Protein AF-A0A0Q8E8Q6-F1 (afdb_monomer_lite)

Radius of gyration: 28.01 Å; chains: 1; bounding box: 68×35×78 Å

Structure (mmCIF, N/CA/C/O backbone):
data_AF-A0A0Q8E8Q6-F1
#
_entry.id   AF-A0A0Q8E8Q6-F1
#
loop_
_atom_site.group_PDB
_atom_site.id
_atom_site.type_symbol
_atom_site.label_atom_id
_atom_site.label_alt_id
_atom_site.label_comp_id
_atom_site.label_asym_id
_atom_site.label_entity_id
_atom_site.label_seq_id
_atom_site.pdbx_PDB_ins_code
_atom_site.Cartn_x
_atom_site.Cartn_y
_atom_site.Cartn_z
_atom_site.occupancy
_atom_site.B_iso_or_equiv
_atom_site.auth_seq_id
_atom_site.auth_comp_id
_atom_site.auth_asym_id
_atom_site.auth_atom_id
_atom_site.pdbx_PDB_model_num
ATOM 1 N N . MET A 1 1 ? 35.423 1.594 -47.057 1.00 45.97 1 MET A N 1
ATOM 2 C CA . MET A 1 1 ? 34.045 1.136 -47.335 1.00 45.97 1 MET A CA 1
ATOM 3 C C . MET A 1 1 ? 33.398 0.798 -46.002 1.00 45.97 1 MET A C 1
ATOM 5 O O . MET A 1 1 ? 33.982 0.007 -45.279 1.00 45.97 1 MET A O 1
ATOM 9 N N . LYS A 1 2 ? 32.290 1.451 -45.624 1.00 57.19 2 LYS A N 1
ATOM 10 C CA . LYS A 1 2 ? 31.544 1.096 -44.403 1.00 57.19 2 LYS A CA 1
ATOM 11 C C . LYS A 1 2 ? 30.794 -0.205 -44.671 1.00 57.19 2 LYS A C 1
ATOM 13 O O . LYS A 1 2 ? 30.058 -0.291 -45.651 1.00 57.19 2 LYS A O 1
ATOM 18 N N . THR A 1 3 ? 31.058 -1.216 -43.860 1.00 57.84 3 THR A N 1
ATOM 19 C CA . THR A 1 3 ? 30.527 -2.568 -44.015 1.00 57.84 3 THR A CA 1
ATOM 20 C C . THR A 1 3 ? 29.022 -2.610 -43.719 1.00 57.84 3 THR A C 1
ATOM 22 O O . THR A 1 3 ? 28.545 -1.867 -42.861 1.00 57.84 3 THR A O 1
ATOM 25 N N . PRO A 1 4 ? 28.244 -3.484 -44.384 1.00 66.00 4 PRO A N 1
ATOM 26 C CA . PRO A 1 4 ? 26.802 -3.620 -44.139 1.00 66.00 4 PRO A CA 1
ATOM 27 C C . PRO A 1 4 ? 26.463 -3.998 -42.684 1.00 66.00 4 PRO A C 1
ATOM 29 O O . PRO A 1 4 ? 25.394 -3.636 -42.193 1.00 66.00 4 PRO A O 1
ATOM 32 N N . ALA A 1 5 ? 27.393 -4.641 -41.969 1.00 66.75 5 ALA A N 1
ATOM 33 C CA . ALA A 1 5 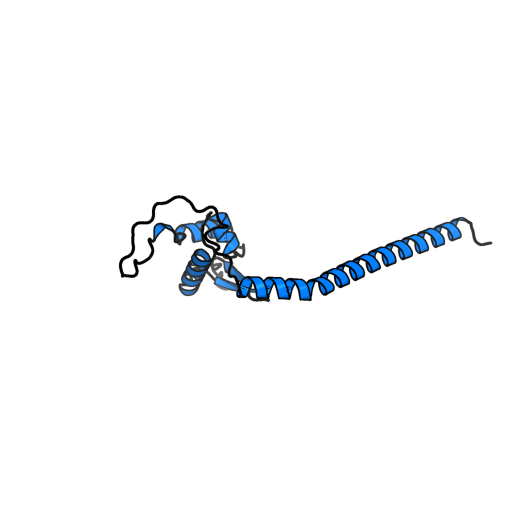? 27.279 -4.931 -40.540 1.00 66.75 5 ALA A CA 1
ATOM 34 C C . ALA A 1 5 ? 27.198 -3.659 -39.666 1.00 66.75 5 ALA A C 1
ATOM 36 O O . ALA A 1 5 ? 26.431 -3.619 -38.705 1.00 66.75 5 ALA A O 1
ATOM 37 N N . ASP A 1 6 ? 27.904 -2.585 -40.036 1.00 75.19 6 ASP A N 1
ATOM 38 C CA . ASP A 1 6 ? 27.894 -1.323 -39.281 1.00 75.19 6 ASP A CA 1
ATOM 39 C C . ASP A 1 6 ? 26.571 -0.569 -39.456 1.00 75.19 6 ASP A C 1
ATOM 41 O O . ASP A 1 6 ? 26.072 0.069 -38.529 1.00 75.19 6 ASP A O 1
ATOM 45 N N . ALA A 1 7 ? 25.962 -0.671 -40.641 1.00 78.75 7 ALA A N 1
ATOM 46 C CA . ALA A 1 7 ? 24.659 -0.074 -40.915 1.00 78.75 7 ALA A CA 1
ATOM 47 C C . ALA A 1 7 ? 23.535 -0.771 -40.129 1.00 78.75 7 ALA A C 1
ATOM 49 O O . ALA A 1 7 ? 22.639 -0.103 -39.611 1.00 78.75 7 ALA A O 1
ATOM 50 N N . GLN A 1 8 ? 23.601 -2.099 -39.989 1.00 81.38 8 GLN A N 1
ATOM 51 C CA . GLN A 1 8 ? 22.655 -2.862 -39.169 1.00 81.38 8 GLN A CA 1
ATOM 52 C C . GLN A 1 8 ? 22.814 -2.560 -37.675 1.00 81.38 8 GLN A C 1
ATOM 54 O O . GLN A 1 8 ? 21.812 -2.383 -36.984 1.00 81.38 8 GLN A O 1
ATOM 59 N N . ALA A 1 9 ? 24.049 -2.420 -37.184 1.00 82.81 9 ALA A N 1
ATOM 60 C CA . ALA A 1 9 ? 24.309 -2.038 -35.797 1.00 82.81 9 ALA A CA 1
ATOM 61 C C . ALA A 1 9 ? 23.762 -0.636 -35.469 1.00 82.81 9 ALA A C 1
ATOM 63 O O . ALA A 1 9 ? 23.110 -0.447 -34.443 1.00 82.81 9 ALA A O 1
ATOM 64 N N . LEU A 1 10 ? 23.953 0.334 -36.370 1.00 81.75 10 LEU A N 1
ATOM 65 C CA . LEU A 1 10 ? 23.392 1.682 -36.224 1.00 81.75 10 LEU A CA 1
ATOM 66 C C . LEU A 1 10 ? 21.860 1.683 -36.264 1.00 81.75 10 LEU A C 1
ATOM 68 O O . LEU A 1 10 ? 21.232 2.425 -35.510 1.00 81.75 10 LEU A O 1
ATOM 72 N N . ARG A 1 11 ? 21.251 0.839 -37.107 1.00 86.69 11 ARG A N 1
ATOM 73 C CA . ARG A 1 11 ? 19.793 0.683 -37.164 1.00 86.69 11 ARG A CA 1
ATOM 74 C C . ARG A 1 11 ? 19.241 0.119 -35.855 1.00 86.69 11 ARG A C 1
ATOM 76 O O . ARG A 1 11 ? 18.317 0.699 -35.300 1.00 86.69 11 ARG A O 1
ATOM 83 N N . ALA A 1 12 ? 19.852 -0.941 -35.331 1.00 89.00 12 ALA A N 1
ATOM 84 C CA . ALA A 1 12 ? 19.444 -1.552 -34.069 1.00 89.00 12 ALA A CA 1
ATOM 85 C C . ALA A 1 12 ? 19.574 -0.584 -32.879 1.00 89.00 12 ALA A C 1
ATOM 87 O O . ALA A 1 12 ? 18.707 -0.549 -32.007 1.00 89.00 12 ALA A O 1
ATOM 88 N N . GLU A 1 13 ? 20.632 0.229 -32.847 1.00 86.81 13 GLU A N 1
ATOM 89 C CA . GLU A 1 13 ? 20.818 1.254 -31.816 1.00 86.81 13 GLU A CA 1
ATOM 90 C C . GLU A 1 13 ? 19.781 2.383 -31.934 1.00 86.81 13 GLU A C 1
ATOM 92 O O . GLU A 1 13 ? 19.249 2.842 -30.922 1.00 86.81 13 GLU A O 1
ATOM 97 N N . PHE A 1 14 ? 19.439 2.802 -33.156 1.00 91.12 14 PHE A N 1
ATOM 98 C CA . PHE A 1 14 ? 18.369 3.773 -33.382 1.00 91.12 14 PHE A CA 1
ATOM 99 C C . PHE A 1 14 ? 17.008 3.228 -32.937 1.00 91.12 14 PHE A C 1
ATOM 101 O O . PHE A 1 14 ? 16.296 3.903 -32.197 1.00 91.12 14 PHE A O 1
ATOM 108 N N . ASP A 1 15 ? 16.675 1.993 -33.315 1.00 92.12 15 ASP A N 1
ATOM 109 C CA . ASP A 1 15 ? 15.408 1.352 -32.952 1.00 92.12 15 ASP A CA 1
ATOM 110 C C . ASP A 1 15 ? 15.292 1.175 -31.429 1.00 92.12 15 ASP A C 1
ATOM 112 O O . ASP A 1 15 ? 14.242 1.453 -30.847 1.00 92.12 15 ASP A O 1
ATOM 116 N N . ARG A 1 16 ? 16.389 0.815 -30.749 1.00 88.38 16 ARG A N 1
ATOM 117 C CA . ARG A 1 16 ? 16.451 0.748 -29.281 1.00 88.38 16 ARG A CA 1
ATOM 118 C C . ARG A 1 16 ? 16.164 2.105 -28.639 1.00 88.38 16 ARG A C 1
ATOM 120 O O . ARG A 1 16 ? 15.381 2.183 -27.694 1.00 88.38 16 ARG A O 1
ATOM 127 N N . ARG A 1 17 ? 16.777 3.178 -29.144 1.00 85.25 17 ARG A N 1
ATOM 128 C CA . ARG A 1 17 ? 16.554 4.539 -28.628 1.00 85.25 17 ARG A CA 1
ATOM 129 C C . ARG A 1 17 ? 15.142 5.035 -28.913 1.00 85.25 17 ARG A C 1
ATOM 131 O O . ARG A 1 17 ? 14.541 5.655 -28.043 1.00 85.25 17 ARG A O 1
ATOM 138 N N . ALA A 1 18 ? 14.592 4.719 -30.082 1.00 88.44 18 ALA A N 1
ATOM 139 C CA . ALA A 1 18 ? 13.214 5.045 -30.428 1.00 88.44 18 ALA A CA 1
ATOM 140 C C . ALA A 1 18 ? 12.218 4.341 -29.492 1.00 88.44 18 ALA A C 1
ATOM 142 O O . ALA A 1 18 ? 11.278 4.966 -29.006 1.00 88.44 18 ALA A O 1
ATOM 143 N N . GLN A 1 19 ? 12.453 3.065 -29.172 1.00 88.75 19 GLN A N 1
ATOM 144 C CA . GLN A 1 19 ? 11.635 2.322 -28.211 1.00 88.75 19 GLN A CA 1
ATOM 145 C C . GLN A 1 19 ? 11.757 2.877 -26.787 1.00 88.75 19 GLN A C 1
ATOM 147 O O . GLN A 1 19 ? 10.744 3.002 -26.101 1.00 88.75 19 GLN A O 1
ATOM 152 N N . ALA A 1 20 ? 12.965 3.248 -26.354 1.00 87.44 20 ALA A N 1
ATOM 153 C CA . ALA A 1 20 ? 13.182 3.870 -25.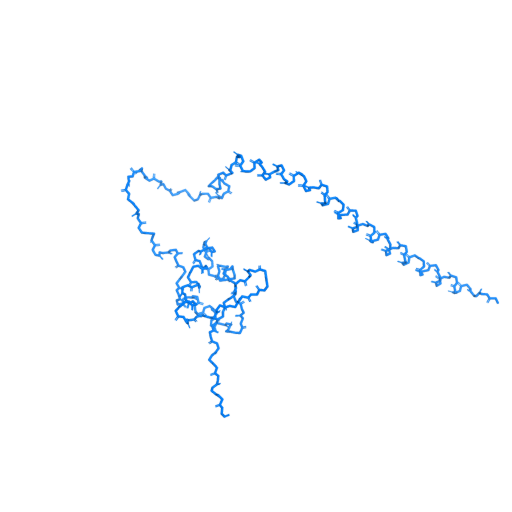049 1.00 87.44 20 ALA A CA 1
ATOM 154 C C . ALA A 1 20 ? 12.443 5.215 -24.930 1.00 87.44 20 ALA A C 1
ATOM 156 O O . ALA A 1 20 ? 11.711 5.423 -23.966 1.00 87.44 20 ALA A O 1
ATOM 157 N N . ALA A 1 21 ? 12.540 6.075 -25.949 1.00 84.06 21 ALA A N 1
ATOM 158 C CA . ALA A 1 21 ? 11.826 7.350 -25.992 1.00 84.06 21 ALA A CA 1
ATOM 159 C C . ALA A 1 21 ? 10.297 7.166 -26.023 1.00 84.06 21 ALA A C 1
ATOM 161 O O . ALA A 1 21 ? 9.565 7.890 -25.351 1.00 84.06 21 ALA A O 1
ATOM 162 N N . ALA A 1 22 ? 9.794 6.162 -26.750 1.00 87.19 22 ALA A N 1
ATOM 163 C CA . ALA A 1 22 ? 8.368 5.839 -26.765 1.00 87.19 22 ALA A CA 1
ATOM 164 C C . ALA A 1 22 ? 7.867 5.312 -25.407 1.00 87.19 22 ALA A C 1
ATOM 166 O O . ALA A 1 22 ? 6.735 5.589 -25.012 1.00 87.19 22 ALA A O 1
ATOM 167 N N . ALA A 1 23 ? 8.692 4.553 -24.682 1.00 86.44 23 ALA A N 1
ATOM 168 C CA . ALA A 1 23 ? 8.369 4.106 -23.330 1.00 86.44 23 ALA A CA 1
ATOM 169 C C . ALA A 1 23 ? 8.336 5.281 -22.343 1.00 86.44 23 ALA A C 1
ATOM 171 O O . ALA A 1 23 ? 7.424 5.364 -21.522 1.00 86.44 23 ALA A O 1
ATOM 172 N N . GLU A 1 24 ? 9.281 6.211 -22.460 1.00 85.12 24 GLU A N 1
ATOM 173 C CA . GLU A 1 24 ? 9.335 7.425 -21.648 1.00 85.12 24 GLU A CA 1
ATOM 174 C C . GLU A 1 24 ? 8.121 8.337 -21.901 1.00 85.12 24 GLU A C 1
ATOM 176 O O . GLU A 1 24 ? 7.468 8.777 -20.956 1.00 85.12 24 GLU A O 1
ATOM 181 N N . ALA A 1 25 ? 7.724 8.520 -23.165 1.00 88.56 25 ALA A N 1
ATOM 182 C CA . ALA A 1 25 ? 6.520 9.269 -23.528 1.00 88.56 25 ALA A CA 1
ATOM 183 C C . ALA A 1 25 ? 5.251 8.698 -22.867 1.00 88.56 25 ALA A C 1
ATOM 185 O O . ALA A 1 25 ? 4.461 9.452 -22.303 1.00 88.56 25 ALA A O 1
ATOM 186 N N . LYS A 1 26 ? 5.096 7.366 -22.834 1.00 88.62 26 LYS A N 1
ATOM 187 C CA . LYS A 1 26 ? 3.965 6.703 -22.156 1.00 88.62 26 LYS A CA 1
ATOM 188 C C . LYS A 1 26 ? 3.931 6.962 -20.649 1.00 88.62 26 LYS A C 1
ATOM 190 O O . LYS A 1 26 ? 2.853 7.026 -20.059 1.00 88.62 26 LYS A O 1
ATOM 195 N N . VAL A 1 27 ? 5.093 7.089 -20.007 1.00 88.12 27 VAL A N 1
ATOM 196 C CA . VAL A 1 27 ? 5.168 7.438 -18.580 1.00 88.12 27 VAL A CA 1
ATOM 197 C C . VAL A 1 27 ? 4.661 8.862 -18.362 1.00 88.12 27 VAL A C 1
ATOM 199 O O . VAL A 1 27 ? 3.869 9.088 -17.447 1.00 88.12 27 VAL A O 1
ATOM 202 N N . TYR A 1 28 ? 5.053 9.804 -19.222 1.00 84.00 28 TYR A N 1
ATOM 203 C CA . TYR A 1 28 ? 4.580 11.186 -19.145 1.00 84.00 28 TYR A CA 1
ATOM 204 C C . TYR A 1 28 ? 3.091 11.336 -19.462 1.00 84.00 28 TYR A C 1
ATOM 206 O O . TYR A 1 28 ? 2.416 12.118 -18.796 1.00 84.00 28 TYR A O 1
ATOM 214 N N . GLU A 1 29 ? 2.554 10.563 -20.407 1.00 87.00 29 GLU A N 1
ATOM 215 C CA . GLU A 1 29 ? 1.109 10.505 -20.664 1.00 87.00 29 GLU A CA 1
ATOM 216 C C . GLU A 1 29 ? 0.348 10.015 -19.431 1.00 87.00 29 GLU A C 1
ATOM 218 O O . GLU A 1 29 ? -0.565 10.691 -18.967 1.00 87.00 29 GLU A O 1
ATOM 223 N N . ARG A 1 30 ? 0.792 8.916 -18.809 1.00 86.31 30 ARG A N 1
ATOM 224 C CA . ARG A 1 30 ? 0.170 8.418 -17.575 1.00 86.31 30 ARG A CA 1
ATOM 225 C C . ARG A 1 30 ? 0.240 9.441 -16.443 1.00 86.31 30 ARG A C 1
ATOM 227 O O . ARG A 1 30 ? -0.736 9.615 -15.723 1.00 86.31 30 ARG A O 1
ATOM 234 N N . LEU A 1 31 ? 1.376 10.119 -16.274 1.00 84.00 31 LEU A N 1
ATOM 235 C CA . LEU A 1 31 ? 1.509 11.185 -15.277 1.00 84.00 31 LEU A CA 1
ATOM 236 C C . LEU A 1 31 ? 0.528 12.326 -15.560 1.00 84.00 31 LEU A C 1
ATOM 238 O O . LEU A 1 31 ? -0.157 12.785 -14.648 1.00 84.00 31 LEU A O 1
ATOM 242 N N . ARG A 1 32 ? 0.406 12.747 -16.820 1.00 85.81 32 ARG A N 1
ATOM 243 C CA . ARG A 1 32 ? -0.552 13.773 -17.233 1.00 85.81 32 ARG A CA 1
ATOM 244 C C . ARG A 1 32 ? -1.992 13.362 -16.929 1.00 85.81 32 ARG A C 1
ATOM 246 O O . ARG A 1 32 ? -2.725 14.181 -16.382 1.00 85.81 32 ARG A O 1
ATOM 253 N N . ASP A 1 33 ? -2.371 12.124 -17.223 1.00 82.19 33 ASP A N 1
ATOM 254 C CA . ASP A 1 33 ? -3.719 11.616 -16.951 1.00 82.19 33 ASP A CA 1
ATOM 255 C C . ASP A 1 33 ? -4.004 11.593 -15.444 1.00 82.19 33 ASP A C 1
ATOM 257 O O . ASP A 1 33 ? -5.027 12.106 -14.999 1.00 82.19 33 ASP A O 1
ATOM 261 N N . THR A 1 34 ? -3.047 11.135 -14.629 1.00 79.31 34 THR A N 1
ATOM 262 C CA . THR A 1 34 ? -3.206 11.163 -13.163 1.00 79.31 34 THR A CA 1
ATOM 263 C C . THR A 1 34 ? -3.334 12.579 -12.603 1.00 79.31 34 THR A C 1
ATOM 265 O O . THR A 1 34 ? -4.050 12.791 -11.629 1.00 79.31 34 THR A O 1
ATOM 268 N N . VAL A 1 35 ? -2.668 13.563 -13.216 1.00 78.44 35 VAL A N 1
ATOM 269 C CA . VAL A 1 35 ? -2.807 14.977 -12.841 1.00 78.44 35 VAL A CA 1
ATOM 270 C C . VAL A 1 35 ? -4.167 15.527 -13.277 1.00 78.44 35 VAL A C 1
ATOM 272 O O . VAL A 1 35 ? -4.771 16.303 -12.539 1.00 78.44 35 VAL A O 1
ATOM 275 N N . ALA A 1 36 ? -4.678 15.105 -14.435 1.00 81.75 36 ALA A N 1
ATOM 276 C CA . ALA A 1 36 ? -6.006 15.482 -14.916 1.00 81.75 36 ALA A CA 1
ATOM 277 C C . ALA A 1 36 ? -7.142 14.918 -14.041 1.00 81.75 36 ALA A C 1
ATOM 279 O O . ALA A 1 36 ? -8.211 15.523 -13.980 1.00 81.75 36 ALA A O 1
ATOM 280 N N . ASP A 1 37 ? -6.902 13.821 -13.318 1.00 84.00 37 ASP A N 1
ATOM 281 C CA . ASP A 1 37 ? -7.861 13.231 -12.378 1.00 84.00 37 ASP A CA 1
ATOM 282 C C . ASP A 1 37 ? -7.939 13.965 -11.025 1.00 84.00 37 ASP A C 1
ATOM 284 O O . ASP A 1 37 ? -8.919 13.802 -10.295 1.00 84.00 37 ASP A O 1
ATOM 288 N N . ILE A 1 38 ? -6.957 14.806 -10.673 1.00 81.44 38 ILE A N 1
ATOM 289 C CA . ILE A 1 38 ? -6.905 15.503 -9.371 1.00 81.44 38 ILE A CA 1
ATOM 290 C C . ILE A 1 38 ? -8.170 16.342 -9.092 1.00 81.44 38 ILE A C 1
ATOM 292 O O . ILE A 1 38 ? -8.728 16.206 -8.000 1.00 81.44 38 ILE A O 1
ATOM 296 N N . PRO A 1 39 ? -8.684 17.166 -10.029 1.00 87.44 39 PRO A N 1
ATOM 297 C CA . PRO A 1 39 ? -9.925 17.909 -9.812 1.00 87.44 39 PRO A CA 1
ATOM 298 C C . PRO A 1 39 ? -11.134 16.998 -9.573 1.00 87.44 39 PRO A C 1
ATOM 300 O O . PRO A 1 39 ? -11.961 17.285 -8.710 1.00 87.44 39 PRO A O 1
ATOM 303 N N . ARG A 1 40 ? -11.216 15.873 -10.295 1.00 85.56 40 ARG A N 1
ATOM 304 C CA . ARG A 1 40 ? -12.291 14.885 -10.136 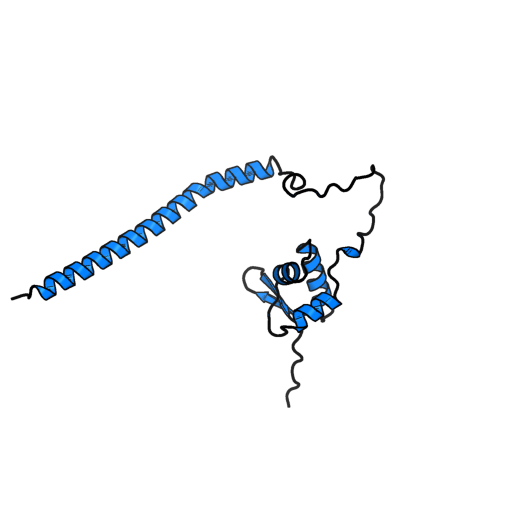1.00 85.56 40 ARG A CA 1
ATOM 305 C C . ARG A 1 40 ? -12.228 14.203 -8.769 1.00 85.56 40 ARG A C 1
ATOM 307 O O . ARG A 1 40 ? -13.260 14.009 -8.140 1.00 85.56 40 ARG A O 1
ATOM 314 N N . LEU A 1 41 ? -11.032 13.864 -8.287 1.00 82.19 41 LEU A N 1
ATOM 315 C CA . LEU A 1 41 ? -10.841 13.319 -6.939 1.00 82.19 41 LEU A CA 1
ATOM 316 C C . LEU A 1 41 ? -11.231 14.327 -5.852 1.00 82.19 41 LEU A C 1
ATOM 318 O O . LEU A 1 41 ? -11.805 13.929 -4.844 1.00 82.19 41 LEU A O 1
ATOM 322 N N . GLY A 1 42 ? -10.967 15.618 -6.074 1.00 84.94 42 GLY A N 1
ATOM 323 C CA . GLY A 1 42 ? -11.438 16.693 -5.200 1.00 84.94 42 GLY A CA 1
ATOM 324 C C . GLY A 1 42 ? -12.963 16.741 -5.118 1.00 84.94 42 GLY A C 1
ATOM 325 O O . GLY A 1 42 ? -13.511 16.726 -4.025 1.00 84.94 42 GLY A O 1
ATOM 326 N N . GLN A 1 43 ? -13.647 16.677 -6.263 1.00 86.38 43 GLN A N 1
ATOM 327 C CA . GLN A 1 43 ? -15.113 16.635 -6.309 1.00 86.38 43 GLN A CA 1
ATOM 328 C C . GLN A 1 43 ? -15.686 15.417 -5.581 1.00 86.38 43 GLN A C 1
ATOM 330 O O . GLN A 1 43 ? -16.595 15.563 -4.774 1.00 86.38 43 GLN A O 1
ATOM 335 N N . LEU A 1 44 ? -15.118 14.228 -5.806 1.00 86.06 44 LEU A N 1
ATOM 336 C CA . LEU A 1 44 ? -15.538 13.010 -5.104 1.00 86.06 44 LEU A CA 1
ATOM 337 C C . LEU A 1 44 ? -15.303 13.102 -3.590 1.00 86.06 44 LEU A C 1
ATOM 339 O O . LEU A 1 44 ? -16.073 12.549 -2.807 1.00 86.06 44 LEU A O 1
ATOM 343 N N . TRP A 1 45 ? -14.242 13.791 -3.166 1.00 82.94 45 TRP A N 1
ATOM 344 C CA . TRP A 1 45 ? -13.984 14.046 -1.755 1.00 82.94 45 TRP A CA 1
ATOM 345 C C . TRP A 1 45 ? -15.007 15.015 -1.158 1.00 82.94 45 TRP A C 1
ATOM 347 O O . TRP A 1 45 ? -15.554 14.735 -0.094 1.00 82.94 45 TRP A O 1
ATOM 357 N N . ASP A 1 46 ? -15.315 16.110 -1.850 1.00 89.94 46 ASP A N 1
ATOM 358 C CA . ASP A 1 46 ? -16.323 17.078 -1.414 1.00 89.94 46 ASP A CA 1
ATOM 359 C C . ASP A 1 46 ? -17.721 16.441 -1.350 1.00 89.94 46 ASP A C 1
ATOM 361 O O . ASP A 1 46 ? -18.455 16.648 -0.382 1.00 89.94 46 ASP A O 1
ATOM 365 N N . GLU A 1 47 ? -18.068 15.593 -2.322 1.00 85.44 47 GLU A N 1
ATOM 366 C CA . GLU A 1 47 ? -19.298 14.793 -2.323 1.00 85.44 47 GLU A CA 1
ATOM 367 C C . GLU A 1 47 ? -19.358 13.829 -1.135 1.00 85.44 47 GLU A C 1
ATOM 369 O O . GLU A 1 47 ? -20.402 13.718 -0.493 1.00 85.44 47 GLU A O 1
ATOM 374 N N . LEU A 1 48 ? -18.243 13.169 -0.804 1.00 83.31 48 LEU A N 1
ATOM 375 C CA . LEU A 1 48 ? -18.147 12.278 0.352 1.00 83.31 48 LEU A CA 1
ATOM 376 C C . LEU A 1 48 ? -18.274 13.037 1.680 1.00 83.31 48 LEU A C 1
ATOM 378 O O . LEU A 1 48 ? -18.858 12.524 2.630 1.00 83.31 48 LEU A O 1
ATOM 382 N N . VAL A 1 49 ? -17.726 14.250 1.768 1.00 82.56 49 VAL A N 1
ATOM 383 C CA . VAL A 1 49 ? -17.856 15.108 2.955 1.00 82.56 49 VAL A CA 1
ATOM 384 C C . VAL A 1 49 ? -19.292 15.613 3.105 1.00 82.56 49 VAL A C 1
ATOM 386 O O . VAL A 1 49 ? -19.808 15.646 4.222 1.00 82.56 49 VAL A O 1
ATOM 389 N N . ALA A 1 50 ? -19.944 15.984 2.001 1.00 85.38 50 ALA A N 1
ATOM 390 C CA . ALA A 1 50 ? -21.330 16.444 1.995 1.00 85.38 50 ALA A CA 1
ATOM 391 C C . ALA A 1 50 ? -22.329 15.309 2.275 1.00 85.38 50 ALA A C 1
ATOM 393 O O . ALA A 1 50 ? -23.326 15.524 2.961 1.00 85.38 50 ALA A O 1
ATOM 394 N N . ASN A 1 51 ? -22.047 14.106 1.773 1.00 83.38 51 ASN A N 1
ATOM 395 C CA . ASN A 1 51 ? -22.851 12.902 1.956 1.00 83.38 51 ASN A CA 1
ATOM 396 C C . ASN A 1 51 ? -21.969 11.779 2.515 1.00 83.38 51 ASN A C 1
ATOM 398 O O . ASN A 1 51 ? -21.519 10.910 1.758 1.00 83.38 51 ASN A O 1
ATOM 402 N N . PRO A 1 52 ? -21.702 11.777 3.833 1.00 76.88 52 PRO A N 1
ATOM 403 C CA . PRO A 1 52 ? -20.889 10.738 4.439 1.00 76.88 52 PRO A CA 1
ATOM 404 C C . PRO A 1 52 ? -21.560 9.384 4.220 1.00 76.88 52 PRO A C 1
ATOM 406 O O . PRO A 1 52 ? -22.699 9.163 4.632 1.00 76.88 52 PRO A O 1
ATOM 409 N N . VAL A 1 53 ? -20.848 8.477 3.551 1.00 72.12 53 VAL A N 1
ATOM 410 C CA . VAL A 1 53 ? -21.310 7.101 3.359 1.00 72.12 53 VAL A CA 1
ATOM 411 C C . VAL A 1 53 ? -21.521 6.475 4.731 1.00 72.12 53 VAL A C 1
ATOM 413 O O . VAL A 1 53 ? -20.613 6.464 5.566 1.00 72.12 53 VAL A O 1
ATOM 416 N N . ASP A 1 54 ? -22.712 5.926 4.956 1.00 68.69 54 ASP A N 1
ATOM 417 C CA . ASP A 1 54 ? -22.958 5.107 6.131 1.00 68.69 54 ASP A CA 1
ATOM 418 C C . ASP A 1 54 ? -22.223 3.772 5.957 1.00 68.69 54 ASP A C 1
ATOM 420 O O . ASP A 1 54 ? -22.689 2.833 5.304 1.00 68.69 54 ASP A O 1
ATOM 424 N N . PHE A 1 55 ? -21.017 3.702 6.519 1.00 59.28 55 PHE A N 1
ATOM 425 C CA . PHE A 1 55 ? -20.173 2.512 6.466 1.00 59.28 55 PHE A CA 1
ATOM 426 C C . PHE A 1 55 ? -20.810 1.289 7.150 1.00 59.28 55 PHE A C 1
ATOM 428 O O . PHE A 1 55 ? -20.301 0.183 6.971 1.00 59.28 55 PHE A O 1
ATOM 435 N N . ALA A 1 56 ? -21.928 1.443 7.873 1.00 57.59 56 ALA A N 1
ATOM 436 C CA . ALA A 1 56 ? -22.713 0.321 8.384 1.00 57.59 56 ALA A CA 1
ATOM 437 C C . ALA A 1 56 ? -23.440 -0.471 7.277 1.00 57.59 56 ALA A C 1
ATOM 439 O O . ALA A 1 56 ? -23.743 -1.646 7.471 1.00 57.59 56 ALA A O 1
ATOM 440 N N . ILE A 1 57 ? -23.699 0.141 6.114 1.00 58.28 57 ILE A N 1
ATOM 441 C CA . ILE A 1 57 ? -24.439 -0.477 4.997 1.00 58.28 57 ILE A CA 1
ATOM 442 C C . ILE A 1 57 ? -23.499 -1.211 4.022 1.00 58.28 57 ILE A C 1
ATOM 444 O O . ILE A 1 57 ? -23.896 -2.182 3.384 1.00 58.28 57 ILE A O 1
ATOM 448 N N . VAL A 1 58 ? -22.245 -0.763 3.900 1.00 55.12 58 VAL A N 1
ATOM 449 C CA . VAL A 1 58 ? -21.278 -1.284 2.908 1.00 55.12 58 VAL A CA 1
ATOM 450 C C . VAL A 1 58 ? -20.473 -2.477 3.437 1.00 55.12 58 VAL A C 1
ATOM 452 O O . VAL A 1 58 ? -19.983 -3.297 2.661 1.00 55.12 58 VAL A O 1
ATOM 455 N N . LEU A 1 59 ? -20.350 -2.609 4.756 1.00 51.09 59 LEU A N 1
ATOM 456 C CA . LEU A 1 59 ? -19.813 -3.810 5.390 1.00 51.09 59 LEU A CA 1
ATOM 457 C C . LEU A 1 59 ? -20.971 -4.791 5.625 1.00 51.09 59 LEU A C 1
ATOM 459 O O . LEU A 1 59 ? -22.028 -4.338 6.067 1.00 51.09 59 LEU A O 1
ATOM 463 N N . PRO A 1 60 ? -20.819 -6.104 5.353 1.00 41.53 60 PRO A N 1
ATOM 464 C CA . PRO A 1 60 ? -21.856 -7.077 5.670 1.00 41.53 60 PRO A CA 1
ATOM 465 C C . PRO A 1 60 ? -22.129 -7.009 7.174 1.00 41.53 60 PRO A C 1
ATOM 467 O O . PRO A 1 60 ? -21.322 -7.450 7.991 1.00 41.53 60 PRO A O 1
ATOM 470 N N . SER A 1 61 ? -23.244 -6.375 7.526 1.00 43.47 61 SER A N 1
ATOM 471 C CA . SER A 1 61 ? -23.743 -6.339 8.888 1.00 43.47 61 SER A CA 1
ATOM 472 C C . SER A 1 61 ? -24.217 -7.744 9.231 1.00 43.47 61 SER A C 1
ATOM 474 O O . SER A 1 61 ? -25.196 -8.235 8.669 1.00 43.47 61 SER A O 1
ATOM 476 N N . ASP A 1 62 ? -23.490 -8.391 10.135 1.00 41.34 62 ASP A N 1
ATOM 477 C CA . ASP A 1 62 ? -23.949 -9.583 10.837 1.00 41.34 62 ASP A CA 1
ATOM 478 C C . ASP A 1 62 ? -25.327 -9.275 11.466 1.00 41.34 62 ASP A C 1
ATOM 480 O O . ASP A 1 62 ? -25.474 -8.236 12.128 1.00 41.34 62 ASP A O 1
ATOM 484 N N . PRO A 1 63 ? -26.368 -10.098 11.245 1.00 44.72 63 PRO A N 1
ATOM 485 C CA . PRO A 1 63 ? -27.716 -9.818 11.713 1.00 44.72 63 PRO A CA 1
ATOM 486 C C . PRO A 1 63 ? -27.843 -10.186 13.194 1.00 44.72 63 PRO A C 1
ATOM 488 O O . PRO A 1 63 ? -28.467 -11.185 13.548 1.00 44.72 63 PRO A O 1
ATOM 491 N N . THR A 1 64 ? -27.276 -9.373 14.081 1.00 43.78 64 THR A N 1
ATOM 492 C CA . THR A 1 64 ? -27.498 -9.523 15.525 1.00 43.78 64 THR A CA 1
ATOM 493 C C . THR A 1 64 ? -28.564 -8.514 15.977 1.00 43.78 64 THR A C 1
ATOM 495 O O . THR A 1 64 ? -28.405 -7.312 15.735 1.00 43.78 64 THR A O 1
ATOM 498 N N . PRO A 1 65 ? -29.677 -8.952 16.599 1.00 43.50 65 PRO A N 1
ATOM 499 C CA . PRO A 1 65 ? -30.811 -8.082 16.889 1.00 43.50 65 PRO A CA 1
ATOM 500 C C . PRO A 1 65 ? -30.452 -7.038 17.950 1.00 43.50 65 PRO A C 1
ATOM 502 O O . PRO A 1 65 ? -29.911 -7.358 19.007 1.00 43.50 65 PRO A O 1
ATOM 505 N N . ARG A 1 66 ? -30.783 -5.775 17.670 1.00 45.88 66 ARG A N 1
ATOM 506 C CA . ARG A 1 66 ? -30.568 -4.626 18.559 1.00 45.88 66 ARG A CA 1
ATOM 507 C C . ARG A 1 66 ? -31.793 -4.443 19.478 1.00 45.88 66 ARG A C 1
ATOM 509 O O . ARG A 1 66 ? -32.889 -4.282 18.939 1.00 45.88 66 ARG A O 1
ATOM 516 N N . PRO A 1 67 ? -31.664 -4.423 20.821 1.00 41.66 67 PRO A N 1
ATOM 517 C CA . PRO A 1 67 ? -32.738 -3.969 21.702 1.00 41.66 67 PRO A CA 1
ATOM 518 C C . PRO A 1 67 ? -32.710 -2.431 21.865 1.00 41.66 67 PRO A C 1
ATOM 520 O O . PRO A 1 67 ? -31.695 -1.797 21.555 1.00 41.66 67 PRO A O 1
ATOM 523 N N . PRO A 1 68 ? -33.829 -1.808 22.287 1.00 47.31 68 PRO A N 1
ATOM 524 C CA . PRO A 1 68 ? -34.028 -0.362 22.216 1.00 47.31 68 PRO A CA 1
ATOM 525 C C . PRO A 1 68 ? -33.320 0.411 23.340 1.00 47.31 68 PRO A C 1
ATOM 527 O O . PRO A 1 68 ? -33.103 -0.090 24.439 1.00 47.31 68 PRO A O 1
ATOM 530 N N . SER A 1 69 ? -32.985 1.658 23.012 1.00 51.75 69 SER A N 1
ATOM 531 C CA . SER A 1 69 ? -32.284 2.686 23.786 1.00 51.75 69 SER A CA 1
ATOM 532 C C . SER A 1 69 ? -32.597 2.764 25.287 1.00 51.75 69 SER A C 1
ATOM 534 O O . SER A 1 69 ? -33.752 2.949 25.661 1.00 51.75 69 SER A O 1
ATOM 536 N N . ALA A 1 70 ? -31.554 2.824 26.125 1.00 39.56 70 ALA A N 1
ATOM 537 C CA . ALA A 1 70 ? -31.553 3.624 27.355 1.00 39.56 70 ALA A CA 1
ATOM 538 C C . ALA A 1 70 ? -30.114 3.888 27.849 1.00 39.56 70 ALA A C 1
ATOM 540 O O . ALA A 1 70 ? -29.339 2.966 28.066 1.00 39.56 70 ALA A O 1
ATOM 541 N N . THR A 1 71 ? -29.786 5.173 27.975 1.00 50.12 71 THR A N 1
ATOM 542 C CA . THR A 1 71 ? -28.843 5.821 28.899 1.00 50.12 71 THR A CA 1
ATOM 543 C C . THR A 1 71 ? -27.911 4.924 29.732 1.00 50.12 71 THR A C 1
ATOM 545 O O . THR A 1 71 ? -28.356 4.311 30.696 1.00 50.12 71 THR A O 1
ATOM 548 N N . ALA A 1 72 ? -26.617 4.975 29.397 1.00 44.56 72 ALA A N 1
ATOM 549 C CA . ALA A 1 72 ? -25.409 4.764 30.215 1.00 44.56 72 ALA A CA 1
ATOM 550 C C . ALA A 1 72 ? -24.366 4.021 29.371 1.00 44.56 72 ALA A C 1
ATOM 552 O O . ALA A 1 72 ? -24.655 2.959 28.827 1.00 44.56 72 ALA A O 1
ATOM 553 N N . ASP A 1 73 ? -23.165 4.593 29.260 1.00 50.31 73 ASP A N 1
ATOM 554 C CA . ASP A 1 73 ? -21.975 3.916 28.736 1.00 50.31 73 ASP A CA 1
ATOM 555 C C . ASP A 1 73 ? -21.852 2.505 29.344 1.00 50.31 73 ASP A C 1
ATOM 557 O O . ASP A 1 73 ? -21.672 2.383 30.561 1.00 50.31 73 ASP A O 1
ATOM 561 N N . PRO A 1 74 ? -21.899 1.428 28.543 1.00 47.56 74 PRO A N 1
ATOM 562 C CA . PRO A 1 74 ? -21.396 0.140 28.973 1.00 47.56 74 PRO A CA 1
ATOM 563 C C . PRO A 1 74 ? -19.878 0.118 28.723 1.00 47.56 74 PRO A C 1
ATOM 565 O O . PRO A 1 74 ? -19.441 0.380 27.597 1.00 47.56 74 PRO A O 1
ATOM 568 N N . PRO A 1 75 ? -19.036 -0.225 29.714 1.00 52.06 75 PRO A N 1
ATOM 569 C CA . PRO A 1 75 ? -17.645 -0.561 29.435 1.00 52.06 75 PRO A CA 1
ATOM 570 C C . PRO A 1 75 ? -17.627 -1.709 28.417 1.00 52.06 75 PRO A C 1
ATOM 572 O O . PRO A 1 75 ? -18.259 -2.742 28.633 1.00 52.06 75 PRO A O 1
ATOM 575 N N . MET A 1 76 ? -16.951 -1.504 27.281 1.00 49.00 76 MET A N 1
ATOM 576 C CA . MET A 1 76 ? -16.877 -2.508 26.214 1.00 49.00 76 MET A CA 1
ATOM 577 C C . MET A 1 76 ? -16.487 -3.891 26.767 1.00 49.00 76 MET A C 1
ATOM 579 O O . MET A 1 76 ? -15.571 -3.966 27.596 1.00 49.00 76 MET A O 1
ATOM 583 N N . PRO A 1 77 ? -17.101 -4.983 26.273 1.00 44.78 77 PRO A N 1
ATOM 584 C CA . PRO A 1 77 ? -16.739 -6.329 26.686 1.00 44.78 77 PRO A CA 1
ATOM 585 C C . PRO A 1 77 ? -15.263 -6.625 26.342 1.00 44.78 77 PRO A C 1
ATOM 587 O O . PRO A 1 77 ? -14.798 -6.297 25.245 1.00 44.78 77 PRO A O 1
ATOM 590 N N . PRO A 1 78 ? -14.502 -7.247 27.261 1.00 53.66 78 PRO A N 1
ATOM 591 C CA . PRO A 1 78 ? -13.083 -7.569 27.078 1.00 53.66 78 PRO A CA 1
ATOM 592 C C . PRO A 1 78 ? -12.814 -8.603 25.970 1.00 53.66 78 PRO A C 1
ATOM 594 O O . PRO A 1 78 ? -11.665 -8.778 25.576 1.00 53.66 78 PRO A O 1
ATOM 597 N N . GLU A 1 79 ? -13.850 -9.240 25.422 1.00 52.59 79 GLU A N 1
ATOM 598 C CA . GLU A 1 79 ? -13.746 -10.367 24.482 1.00 52.59 79 GLU A CA 1
ATOM 599 C C . GLU A 1 79 ? -13.201 -10.002 23.090 1.00 52.59 79 GLU A C 1
ATOM 601 O O . GLU A 1 79 ? -12.820 -10.881 22.324 1.00 52.59 79 GLU A O 1
ATOM 606 N N . GLN A 1 80 ? -13.110 -8.713 22.751 1.00 55.50 80 GLN A N 1
ATOM 607 C CA . GLN A 1 80 ? -12.583 -8.249 21.455 1.00 55.50 80 GLN A CA 1
ATOM 608 C C . GLN A 1 80 ? -11.220 -7.551 21.562 1.00 55.50 80 GLN A C 1
ATOM 610 O O . GLN A 1 80 ? -10.707 -7.006 20.574 1.00 55.50 80 GLN A O 1
ATOM 615 N N . ARG A 1 81 ? -10.621 -7.524 22.759 1.00 59.97 81 ARG A N 1
ATOM 616 C CA . ARG A 1 81 ? -9.242 -7.063 22.922 1.00 59.97 81 ARG A CA 1
ATOM 617 C C . ARG A 1 81 ? -8.309 -8.237 22.631 1.00 59.97 81 ARG A C 1
ATOM 619 O O . ARG A 1 81 ? -8.466 -9.284 23.251 1.00 59.97 81 ARG A O 1
ATOM 626 N N . PRO A 1 82 ? -7.362 -8.093 21.690 1.00 68.00 82 PRO A N 1
ATOM 627 C CA . PRO A 1 82 ? -6.369 -9.130 21.463 1.00 68.00 82 PRO A CA 1
ATOM 628 C C . PRO A 1 82 ? -5.589 -9.344 22.762 1.00 68.00 82 PRO A C 1
ATOM 630 O O . PRO A 1 82 ? -5.094 -8.384 23.355 1.00 68.00 82 PRO A O 1
ATOM 633 N N . ASP A 1 83 ? -5.535 -10.594 23.213 1.00 81.06 83 ASP A N 1
ATOM 634 C CA . ASP A 1 83 ? -4.876 -10.958 24.458 1.00 81.06 83 ASP A CA 1
ATOM 635 C C . ASP A 1 83 ? -3.365 -10.679 24.382 1.00 81.06 83 ASP A C 1
ATOM 637 O O . ASP A 1 83 ? -2.681 -11.042 23.418 1.00 81.06 83 ASP A O 1
ATOM 641 N N . THR A 1 84 ? -2.842 -10.030 25.422 1.00 79.56 84 THR A N 1
ATOM 642 C CA . THR A 1 84 ? -1.435 -9.628 25.536 1.00 79.56 84 THR A CA 1
ATOM 643 C C . THR A 1 84 ? -0.500 -10.835 25.455 1.00 79.56 84 THR A C 1
ATOM 645 O O . THR A 1 84 ? 0.536 -10.769 24.789 1.00 79.56 84 THR A O 1
ATOM 648 N N . GLY A 1 85 ? -0.869 -11.952 26.093 1.00 79.44 85 GLY A N 1
ATOM 649 C CA . GLY A 1 85 ? -0.087 -13.190 26.065 1.00 79.44 85 GLY A CA 1
ATOM 650 C C . GLY A 1 85 ? 0.009 -13.771 24.657 1.00 79.44 85 GLY A C 1
ATOM 651 O O . GLY A 1 85 ? 1.086 -14.168 24.211 1.00 79.44 85 GLY A O 1
ATOM 652 N N . THR A 1 86 ? -1.095 -13.726 23.915 1.00 82.00 86 THR A N 1
ATOM 653 C CA . THR A 1 86 ? -1.173 -14.194 22.527 1.00 82.00 86 THR A CA 1
ATOM 654 C C . THR A 1 86 ? -0.332 -13.328 21.577 1.00 82.00 86 THR A C 1
ATOM 656 O O . THR A 1 86 ? 0.365 -13.863 20.712 1.00 82.00 86 THR A O 1
ATOM 659 N N . ILE A 1 87 ? -0.314 -12.001 21.766 1.00 83.25 87 ILE A N 1
ATOM 660 C CA . ILE A 1 87 ? 0.558 -11.086 21.002 1.00 83.25 87 ILE A CA 1
ATOM 661 C C . ILE A 1 87 ? 2.038 -11.392 21.267 1.00 83.25 87 ILE A C 1
ATOM 663 O O . ILE A 1 87 ? 2.826 -11.484 20.322 1.00 83.25 87 ILE A O 1
ATOM 667 N N . LEU A 1 88 ? 2.427 -11.572 22.533 1.00 83.19 88 LEU A N 1
ATOM 668 C CA . LEU A 1 88 ? 3.813 -11.890 22.892 1.00 83.19 88 LEU A CA 1
ATOM 669 C C . LEU A 1 88 ? 4.246 -13.255 22.353 1.00 83.19 88 LEU A C 1
ATOM 671 O O . LEU A 1 88 ? 5.352 -13.371 21.830 1.00 83.19 88 LEU A O 1
ATOM 675 N N . ALA A 1 89 ? 3.378 -14.267 22.421 1.00 82.81 89 ALA A N 1
ATOM 676 C CA . ALA A 1 89 ? 3.649 -15.588 21.860 1.00 82.81 89 ALA A CA 1
ATOM 677 C C . ALA A 1 89 ? 3.861 -15.522 20.339 1.00 82.81 89 ALA A C 1
ATOM 679 O O . ALA A 1 89 ? 4.828 -16.086 19.828 1.00 82.81 89 ALA A O 1
ATOM 680 N N . LEU A 1 90 ? 3.009 -14.779 19.625 1.00 84.69 90 LEU A N 1
ATOM 681 C CA . LEU A 1 90 ? 3.129 -14.562 18.184 1.00 84.69 90 LEU A CA 1
ATOM 682 C C . LEU A 1 90 ? 4.442 -13.853 17.823 1.00 84.69 90 LEU A C 1
ATOM 684 O O . LEU A 1 90 ? 5.195 -14.318 16.969 1.00 84.69 90 LEU A O 1
ATOM 688 N N . MET A 1 91 ? 4.740 -12.729 18.478 1.00 83.94 91 MET A N 1
ATOM 689 C CA . MET A 1 91 ? 5.967 -11.977 18.206 1.00 83.94 91 MET A CA 1
ATOM 690 C C . MET A 1 91 ? 7.217 -12.765 18.632 1.00 83.94 91 MET A C 1
ATOM 692 O O . MET A 1 91 ? 8.271 -12.622 18.012 1.00 83.94 91 MET A O 1
ATOM 696 N N . GLY A 1 92 ? 7.092 -13.647 19.629 1.00 79.62 92 GLY A N 1
ATOM 697 C CA . GLY A 1 92 ? 8.143 -14.539 20.121 1.00 79.62 92 GLY A CA 1
ATOM 698 C C . GLY A 1 92 ? 8.553 -15.625 19.128 1.00 79.62 92 GLY A C 1
ATOM 699 O O . GLY A 1 92 ? 9.686 -16.095 19.186 1.00 79.62 92 GLY A O 1
ATOM 700 N N . GLN A 1 93 ? 7.694 -15.971 18.163 1.00 80.62 93 GLN A N 1
ATOM 701 C CA . GLN A 1 93 ? 8.058 -16.865 17.055 1.00 80.62 93 GLN A CA 1
ATOM 702 C C . GLN A 1 93 ? 9.081 -16.225 16.104 1.00 80.62 93 GLN A C 1
ATOM 704 O O . GLN A 1 93 ? 9.834 -16.930 15.434 1.00 80.62 93 GLN A O 1
ATOM 709 N N . ALA A 1 94 ? 9.127 -14.891 16.037 1.00 78.69 94 ALA A N 1
ATOM 710 C CA . ALA A 1 94 ? 10.052 -14.145 15.191 1.00 78.69 94 ALA A CA 1
ATOM 711 C C . ALA A 1 94 ? 10.539 -12.869 15.909 1.00 78.69 94 ALA A C 1
ATOM 713 O O . ALA A 1 94 ? 10.156 -11.759 15.525 1.00 78.69 94 ALA A O 1
ATOM 714 N N . PRO A 1 95 ? 11.418 -12.993 16.924 1.00 75.12 95 PRO A N 1
ATOM 715 C CA . PRO A 1 95 ? 11.801 -11.878 17.797 1.00 75.12 95 PRO A CA 1
ATOM 716 C C . PRO A 1 95 ? 12.610 -10.788 17.077 1.00 75.12 95 PRO A C 1
ATOM 718 O O . PRO A 1 95 ? 12.627 -9.638 17.504 1.00 75.12 95 PRO A O 1
ATOM 721 N N . GLN A 1 96 ? 13.258 -11.135 15.959 1.00 76.31 96 GLN A N 1
ATOM 722 C CA . GLN A 1 96 ? 14.016 -10.200 15.117 1.00 76.31 96 GLN A CA 1
ATOM 723 C C . GLN A 1 96 ? 13.133 -9.439 14.114 1.00 76.31 96 GLN A C 1
ATOM 725 O O . GLN A 1 96 ? 13.590 -8.491 13.472 1.00 76.31 96 GLN A O 1
ATOM 730 N N . ARG A 1 97 ? 11.875 -9.861 13.933 1.00 83.00 97 ARG A N 1
ATOM 731 C CA . ARG A 1 97 ? 10.953 -9.248 12.976 1.00 83.00 97 ARG A CA 1
ATOM 732 C C . ARG A 1 97 ? 10.351 -7.982 13.578 1.00 83.00 97 ARG A C 1
ATOM 734 O O . ARG A 1 97 ? 9.952 -7.951 14.737 1.00 83.00 97 ARG A O 1
ATOM 741 N N . LEU A 1 98 ? 10.251 -6.944 12.754 1.00 86.31 98 LEU A N 1
ATOM 742 C CA . LEU A 1 98 ? 9.472 -5.752 13.072 1.00 86.31 98 LEU A CA 1
ATOM 743 C C . LEU A 1 98 ? 8.010 -6.003 12.704 1.00 86.31 98 LEU A C 1
ATOM 745 O O . LEU A 1 98 ? 7.722 -6.394 11.573 1.00 86.31 98 LEU A O 1
ATOM 749 N N . TRP A 1 99 ? 7.106 -5.757 13.644 1.00 86.50 99 TRP A N 1
ATOM 750 C CA . TRP A 1 99 ? 5.677 -6.002 13.485 1.00 86.50 99 TRP A CA 1
ATOM 751 C C . TRP A 1 99 ? 4.916 -4.684 13.400 1.00 86.50 99 TRP A C 1
ATOM 753 O O . TRP A 1 99 ? 5.065 -3.812 14.256 1.00 86.50 99 TRP A O 1
ATOM 763 N N . SER A 1 100 ? 4.080 -4.517 12.380 1.00 88.69 100 SER A N 1
ATOM 764 C CA . SER A 1 100 ? 3.092 -3.442 12.363 1.00 88.69 100 SER A CA 1
ATOM 765 C C . SER A 1 100 ? 1.808 -3.874 13.078 1.00 88.69 100 SER A C 1
ATOM 767 O O . SER A 1 100 ? 1.517 -5.062 13.218 1.00 88.69 100 SER A O 1
ATOM 769 N N . ALA A 1 101 ? 0.985 -2.903 13.487 1.00 85.88 101 ALA A N 1
ATOM 770 C CA . ALA A 1 101 ? -0.341 -3.200 14.036 1.00 85.88 101 ALA A CA 1
ATOM 771 C C . ALA A 1 101 ? -1.242 -3.958 13.040 1.00 85.88 101 ALA A C 1
ATOM 773 O O . ALA A 1 101 ? -2.159 -4.657 13.457 1.00 85.88 101 ALA A O 1
ATOM 774 N N . GLU A 1 102 ? -0.984 -3.821 11.735 1.00 83.19 102 GLU A N 1
ATOM 775 C CA . GLU A 1 102 ? -1.698 -4.566 10.699 1.00 83.19 102 GLU A CA 1
ATOM 776 C C . GLU A 1 102 ? -1.214 -6.017 10.610 1.00 83.19 102 GLU A C 1
ATOM 778 O O . GLU A 1 102 ? -2.039 -6.921 10.550 1.00 83.19 102 GLU A O 1
ATOM 783 N N . ASP A 1 103 ? 0.098 -6.256 10.701 1.00 85.81 103 ASP A N 1
ATOM 784 C CA . ASP A 1 103 ? 0.658 -7.616 10.710 1.00 85.81 103 ASP A CA 1
ATOM 785 C C . ASP A 1 103 ? 0.115 -8.435 11.884 1.00 85.81 103 ASP A C 1
ATOM 787 O O . ASP A 1 103 ? -0.289 -9.583 11.713 1.00 85.81 103 ASP A O 1
ATOM 791 N N . VAL A 1 104 ? 0.064 -7.828 13.074 1.00 83.94 104 VAL A N 1
ATOM 792 C CA . VAL A 1 104 ? -0.481 -8.467 14.280 1.00 83.94 104 VAL A CA 1
ATOM 793 C C . VAL A 1 104 ? -1.982 -8.713 14.127 1.00 83.94 104 VAL A C 1
ATOM 795 O O . VAL A 1 104 ? -2.468 -9.781 14.483 1.00 83.94 104 VAL A O 1
ATOM 798 N N . ARG A 1 105 ? -2.725 -7.769 13.537 1.00 86.44 105 ARG A N 1
ATOM 799 C CA . ARG A 1 105 ? -4.157 -7.941 13.266 1.00 86.44 105 ARG A CA 1
ATOM 800 C C . ARG A 1 105 ? -4.416 -9.124 12.333 1.00 86.44 105 ARG A C 1
ATOM 802 O O . ARG A 1 105 ? -5.283 -9.937 12.633 1.00 86.44 105 ARG A O 1
ATOM 809 N N . VAL A 1 106 ? -3.677 -9.215 11.228 1.00 84.88 106 VAL A N 1
ATOM 810 C CA . VAL A 1 106 ? -3.809 -10.300 10.244 1.00 84.88 106 VAL A CA 1
ATOM 811 C C . VAL A 1 106 ? -3.432 -11.641 10.867 1.00 84.88 106 VAL A C 1
ATOM 813 O O . VAL A 1 106 ? -4.176 -12.604 10.721 1.00 84.88 106 VAL A O 1
ATOM 816 N N . ALA A 1 107 ? -2.324 -11.698 11.606 1.00 83.44 107 ALA A N 1
ATOM 817 C CA . ALA A 1 107 ? -1.852 -12.929 12.231 1.00 83.44 107 ALA A CA 1
ATOM 818 C C . ALA A 1 107 ? -2.772 -13.441 13.353 1.00 83.44 107 ALA A C 1
ATOM 820 O O . ALA A 1 107 ? -2.893 -14.648 13.534 1.00 83.44 107 ALA A O 1
ATOM 821 N N . LEU A 1 108 ? -3.435 -12.540 14.084 1.00 79.75 108 LEU A N 1
ATOM 822 C CA . LEU A 1 108 ? -4.398 -12.892 15.133 1.00 79.75 108 LEU A CA 1
ATOM 823 C C . LEU A 1 108 ? -5.837 -13.044 14.618 1.00 79.75 108 LEU A C 1
ATOM 825 O O . LEU A 1 108 ? -6.721 -13.374 15.401 1.00 79.75 108 LEU A O 1
ATOM 829 N N . GLY A 1 109 ? -6.103 -12.740 13.343 1.00 77.75 109 GLY A N 1
ATOM 830 C CA . GLY A 1 109 ? -7.471 -12.657 12.821 1.00 77.75 109 GLY A CA 1
ATOM 831 C C . GLY A 1 109 ? -8.327 -11.592 13.522 1.00 77.75 109 GLY A C 1
ATOM 832 O O . GLY A 1 109 ? -9.548 -11.710 13.574 1.00 77.75 109 GLY A O 1
ATOM 833 N N . ALA A 1 110 ? -7.707 -10.556 14.095 1.00 74.38 110 ALA A N 1
ATOM 834 C CA . ALA A 1 110 ? -8.409 -9.568 14.903 1.00 74.38 110 ALA A CA 1
ATOM 835 C C . ALA A 1 110 ? -9.280 -8.634 14.042 1.00 74.38 110 ALA A C 1
ATOM 837 O O . ALA A 1 110 ? -8.870 -8.149 12.980 1.00 74.38 110 ALA A O 1
ATOM 838 N N . ALA A 1 111 ? -10.470 -8.304 14.549 1.00 66.00 111 ALA A N 1
ATOM 839 C CA . ALA A 1 111 ? -11.435 -7.469 13.833 1.00 66.00 111 ALA A CA 1
ATOM 840 C C . ALA A 1 111 ? -10.993 -5.998 13.699 1.00 66.00 111 ALA A C 1
ATOM 842 O O . ALA A 1 111 ? -11.335 -5.335 12.723 1.00 66.00 111 ALA A O 1
ATOM 843 N N . SER A 1 112 ? -10.210 -5.463 14.650 1.00 79.44 112 SER A N 1
ATOM 844 C CA . SER A 1 112 ? -9.906 -4.024 14.707 1.00 79.44 112 SER A CA 1
ATOM 845 C C . SER A 1 112 ? -8.417 -3.699 14.809 1.00 79.44 112 SER A C 1
ATOM 847 O O . SER A 1 112 ? -7.775 -3.919 15.837 1.00 79.44 112 SER A O 1
ATOM 849 N N . ARG A 1 113 ? -7.889 -3.027 13.774 1.00 82.06 113 ARG A N 1
ATOM 850 C CA . ARG A 1 113 ? -6.523 -2.466 13.769 1.00 82.06 113 ARG A CA 1
ATOM 851 C C . ARG A 1 113 ? -6.310 -1.438 14.881 1.00 82.06 113 ARG A C 1
ATOM 853 O O . ARG A 1 113 ? -5.213 -1.323 15.421 1.00 82.06 113 ARG A O 1
ATOM 860 N N . ARG A 1 114 ? -7.343 -0.652 15.210 1.00 80.19 114 ARG A N 1
ATOM 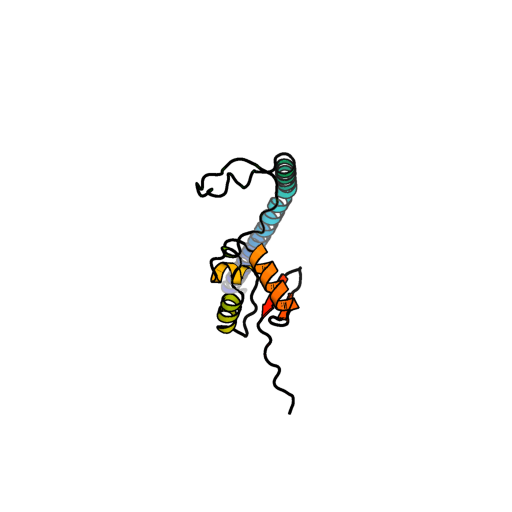861 C CA . ARG A 1 114 ? -7.268 0.389 16.248 1.00 80.19 114 ARG A CA 1
ATOM 862 C C . ARG A 1 114 ? -7.099 -0.233 17.634 1.00 80.19 114 ARG A C 1
ATOM 864 O O . ARG A 1 114 ? -6.265 0.255 18.387 1.00 80.19 114 ARG A O 1
ATOM 871 N N . SER A 1 115 ? -7.836 -1.311 17.914 1.00 79.69 115 SER A N 1
ATOM 872 C CA . SER A 1 115 ? -7.719 -2.091 19.155 1.00 79.69 115 SER A CA 1
ATOM 873 C C . SER A 1 115 ? -6.310 -2.672 19.302 1.00 79.69 115 SER A C 1
ATOM 875 O O . SER A 1 115 ? -5.623 -2.379 20.276 1.00 79.69 115 SER A O 1
ATOM 877 N N . VAL A 1 116 ? -5.818 -3.364 18.266 1.00 83.88 116 VAL A N 1
ATOM 878 C CA . VAL A 1 116 ? -4.457 -3.930 18.234 1.00 83.88 116 VAL A CA 1
ATOM 879 C C . VAL A 1 116 ? -3.393 -2.849 18.444 1.00 83.88 116 VAL A C 1
ATOM 881 O O . VAL A 1 116 ? -2.483 -3.020 19.247 1.00 83.88 116 VAL A O 1
ATOM 884 N N . ARG A 1 117 ? -3.515 -1.695 17.776 1.00 86.00 117 ARG A N 1
ATOM 885 C CA . ARG A 1 117 ? -2.569 -0.584 17.951 1.00 86.00 117 ARG A CA 1
ATOM 886 C C . ARG A 1 117 ? -2.581 -0.022 19.372 1.00 86.00 117 ARG A C 1
ATOM 888 O O . ARG A 1 117 ? -1.520 0.371 19.845 1.00 86.00 117 ARG A O 1
ATOM 895 N N . GLN A 1 118 ? -3.747 0.075 20.008 1.00 84.38 118 GLN A N 1
ATOM 896 C CA . GLN A 1 118 ? -3.844 0.556 21.384 1.00 84.38 118 GLN A CA 1
ATOM 897 C C . GLN A 1 118 ? -3.137 -0.414 22.332 1.00 84.38 118 GLN A C 1
ATOM 899 O O . GLN A 1 118 ? -2.257 0.015 23.063 1.00 84.38 118 GLN A O 1
ATOM 904 N N . VAL A 1 119 ? -3.414 -1.716 22.215 1.00 85.06 119 VAL A N 1
ATOM 905 C CA . VAL A 1 119 ? -2.764 -2.754 23.031 1.00 85.06 119 VAL A CA 1
ATOM 906 C C . VAL A 1 119 ? -1.246 -2.761 22.827 1.00 85.06 119 VAL A C 1
ATOM 908 O O . VAL A 1 119 ? -0.505 -2.763 23.800 1.00 85.06 119 VAL A O 1
ATOM 911 N N . LEU A 1 120 ? -0.760 -2.666 21.584 1.00 86.69 120 LEU A N 1
ATOM 912 C CA . LEU A 1 120 ? 0.682 -2.596 21.307 1.00 86.69 120 LEU A CA 1
ATOM 913 C C . LEU A 1 120 ? 1.344 -1.34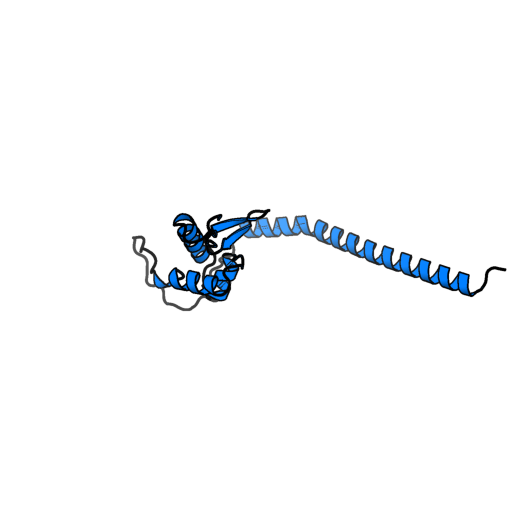7 21.908 1.00 86.69 120 LEU A C 1
ATOM 915 O O . LEU A 1 120 ? 2.475 -1.429 22.382 1.00 86.69 120 LEU A O 1
ATOM 919 N N . ARG A 1 121 ? 0.654 -0.197 21.919 1.00 84.88 121 ARG A N 1
ATOM 920 C CA . ARG A 1 121 ? 1.154 1.010 22.596 1.00 84.88 121 ARG A CA 1
ATOM 921 C C . ARG A 1 121 ? 1.137 0.873 24.109 1.00 84.88 121 ARG A C 1
ATOM 923 O O . ARG A 1 121 ? 2.093 1.300 24.743 1.00 84.88 121 ARG A O 1
ATOM 930 N N . ASP A 1 122 ? 0.088 0.285 24.672 1.00 85.38 122 ASP A N 1
ATOM 931 C CA . ASP A 1 122 ? -0.011 0.053 26.112 1.00 85.38 122 ASP A CA 1
ATOM 932 C C . ASP A 1 122 ? 1.109 -0.905 26.562 1.00 85.38 122 ASP A C 1
ATOM 934 O O . ASP A 1 122 ? 1.808 -0.628 27.533 1.00 85.38 122 ASP A O 1
ATOM 938 N N . MET A 1 123 ? 1.377 -1.963 25.788 1.00 83.31 123 MET A N 1
ATOM 939 C CA . MET A 1 123 ? 2.501 -2.886 25.997 1.00 83.31 123 MET A CA 1
ATOM 940 C C . MET A 1 123 ? 3.867 -2.204 25.845 1.00 83.31 123 MET A C 1
ATOM 942 O O . MET A 1 123 ? 4.783 -2.489 26.616 1.00 83.31 123 MET A O 1
ATOM 946 N N . ALA A 1 124 ? 4.019 -1.293 24.879 1.00 85.44 124 ALA A N 1
ATOM 947 C CA . ALA A 1 124 ? 5.240 -0.505 24.733 1.00 85.44 124 ALA A CA 1
ATOM 948 C C . ALA A 1 124 ? 5.443 0.462 25.913 1.00 85.44 124 ALA A C 1
ATOM 950 O O . ALA A 1 124 ? 6.548 0.570 26.439 1.00 85.44 124 ALA A O 1
ATOM 951 N N . GLY A 1 125 ? 4.372 1.100 26.399 1.00 80.69 125 GLY A N 1
ATOM 952 C CA . GLY A 1 125 ? 4.391 1.938 27.602 1.00 80.69 125 GLY A CA 1
ATOM 953 C C . GLY A 1 125 ? 4.710 1.161 28.885 1.00 80.69 125 GLY A C 1
ATOM 954 O O . GLY A 1 125 ? 5.289 1.720 29.811 1.00 80.69 125 GLY A O 1
ATOM 955 N N . GLN A 1 126 ? 4.389 -0.134 28.922 1.00 82.06 126 GLN A N 1
ATOM 956 C CA . GLN A 1 126 ? 4.751 -1.063 30.001 1.00 82.06 126 GLN A CA 1
ATOM 957 C C . GLN A 1 126 ? 6.174 -1.639 29.863 1.00 82.06 126 GLN A C 1
ATOM 959 O O . GLN A 1 126 ? 6.602 -2.408 30.720 1.00 82.06 126 GLN A O 1
ATOM 964 N N . GLY A 1 127 ? 6.908 -1.302 28.795 1.00 80.44 127 GLY A N 1
ATOM 965 C CA . GLY A 1 127 ? 8.262 -1.808 28.536 1.00 80.44 127 GLY A CA 1
ATOM 966 C C . GLY A 1 127 ? 8.324 -3.255 28.033 1.00 80.44 127 GLY A C 1
ATOM 967 O O . GLY A 1 127 ? 9.410 -3.824 27.949 1.00 80.44 127 GLY A O 1
ATOM 968 N N . LEU A 1 128 ? 7.184 -3.861 27.682 1.00 80.88 128 LEU A N 1
ATOM 969 C CA . LEU A 1 128 ? 7.113 -5.224 27.137 1.00 80.88 128 LEU A CA 1
ATOM 970 C C . LEU A 1 128 ? 7.472 -5.282 25.648 1.00 80.88 128 LEU A C 1
ATOM 972 O O . LEU A 1 128 ? 7.854 -6.338 25.149 1.00 80.88 128 LEU A O 1
ATOM 976 N N . LEU A 1 129 ? 7.327 -4.160 24.940 1.00 85.06 129 LEU A N 1
ATOM 977 C CA . LEU A 1 129 ? 7.644 -3.999 23.523 1.00 85.06 129 LEU A CA 1
ATOM 978 C C . LEU A 1 129 ? 8.450 -2.721 23.307 1.00 85.06 129 LEU A C 1
ATOM 980 O O . LEU A 1 129 ? 8.269 -1.729 24.007 1.00 85.06 129 LEU A O 1
ATOM 984 N N . GLU A 1 130 ? 9.298 -2.720 22.286 1.00 83.56 130 GLU A N 1
ATOM 985 C CA . GLU A 1 130 ? 9.963 -1.508 21.821 1.00 83.56 130 GLU A CA 1
ATOM 986 C C . GLU A 1 130 ? 9.215 -0.911 20.631 1.00 83.56 130 GLU A C 1
ATOM 988 O O . GLU A 1 130 ? 8.977 -1.591 19.628 1.00 83.56 130 GLU A O 1
ATOM 993 N N . GLU A 1 131 ? 8.881 0.377 20.732 1.00 83.81 131 GLU A N 1
ATOM 994 C CA . GLU A 1 131 ? 8.329 1.159 19.629 1.00 83.81 131 GLU A CA 1
ATOM 995 C C . GLU A 1 131 ? 9.461 1.696 18.738 1.00 83.81 131 GLU A C 1
ATOM 997 O O . GLU A 1 131 ? 10.321 2.456 19.178 1.00 83.81 131 GLU A O 1
ATOM 1002 N N . ILE A 1 132 ? 9.443 1.334 17.456 1.00 82.88 132 ILE A N 1
ATOM 1003 C CA . ILE A 1 132 ? 10.374 1.824 16.439 1.00 82.88 132 ILE A CA 1
ATOM 1004 C C . ILE A 1 132 ? 9.602 2.685 15.445 1.00 82.88 132 ILE A C 1
ATOM 1006 O O . ILE A 1 132 ? 8.807 2.190 14.640 1.00 82.88 132 ILE A O 1
ATOM 1010 N N . GLN A 1 133 ? 9.881 3.986 15.457 1.00 80.69 133 GLN A N 1
ATOM 1011 C CA . GLN A 1 133 ? 9.343 4.921 14.474 1.00 80.69 133 GLN A CA 1
ATOM 1012 C C . GLN A 1 133 ? 10.218 4.925 13.217 1.00 80.69 133 GLN A C 1
ATOM 1014 O O . GLN A 1 133 ? 11.398 5.271 13.256 1.00 80.69 133 GLN A O 1
ATOM 1019 N N . ARG A 1 134 ? 9.638 4.553 12.073 1.00 75.62 134 ARG A N 1
ATOM 1020 C CA . ARG A 1 134 ? 10.255 4.729 10.751 1.00 75.62 134 ARG A CA 1
ATOM 1021 C C . ARG A 1 134 ? 9.709 5.980 10.057 1.00 75.62 134 ARG A C 1
ATOM 1023 O O . ARG A 1 134 ? 8.642 6.492 10.404 1.00 75.62 134 ARG A O 1
ATOM 1030 N N . LYS A 1 135 ? 10.470 6.482 9.071 1.00 59.34 135 LYS A N 1
ATOM 1031 C CA . LYS A 1 135 ? 10.128 7.672 8.266 1.00 59.34 135 LYS A CA 1
ATOM 1032 C C . LYS A 1 135 ? 8.661 7.617 7.805 1.00 59.34 135 LYS A C 1
ATOM 1034 O O . LYS A 1 135 ? 8.174 6.557 7.430 1.00 59.34 135 LYS A O 1
ATOM 1039 N N . ALA A 1 136 ? 7.995 8.774 7.826 1.00 59.22 136 ALA A N 1
ATOM 1040 C CA . ALA A 1 136 ? 6.601 8.965 7.407 1.00 59.22 136 ALA A CA 1
ATOM 1041 C C . ALA A 1 136 ? 5.514 8.320 8.300 1.00 59.22 136 ALA A C 1
ATOM 1043 O O . ALA A 1 136 ? 4.515 7.827 7.793 1.00 59.22 136 ALA A O 1
ATOM 1044 N N . ARG A 1 137 ? 5.637 8.416 9.636 1.00 65.38 137 ARG A N 1
ATOM 1045 C CA . ARG A 1 137 ? 4.589 8.038 10.623 1.00 65.38 137 ARG A CA 1
ATOM 1046 C C . ARG A 1 137 ? 4.342 6.528 10.775 1.00 65.38 137 ARG A C 1
ATOM 1048 O O . ARG 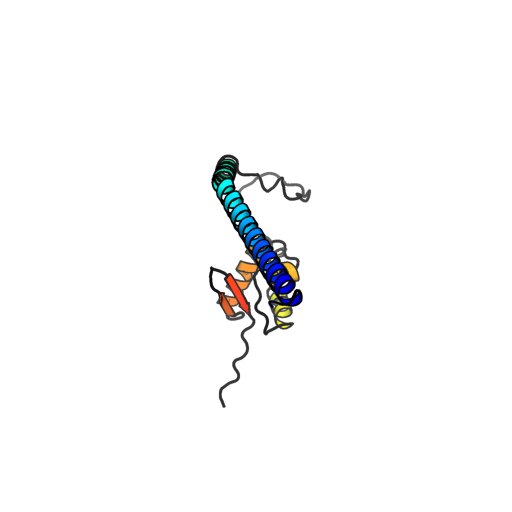A 1 137 ? 3.317 6.128 11.332 1.00 65.38 137 ARG A O 1
ATOM 1055 N N . HIS A 1 138 ? 5.262 5.687 10.307 1.00 76.94 138 HIS A N 1
ATOM 1056 C CA . HIS A 1 138 ? 5.144 4.236 10.440 1.00 76.94 138 HIS A CA 1
ATOM 1057 C C . HIS A 1 138 ? 5.673 3.803 11.810 1.00 76.94 138 HIS A C 1
ATOM 1059 O O . HIS A 1 138 ? 6.859 3.957 12.095 1.00 76.94 138 HIS A O 1
ATOM 1065 N N . VAL A 1 139 ? 4.783 3.270 12.647 1.00 82.44 139 VAL A N 1
ATOM 1066 C CA . VAL A 1 139 ? 5.117 2.750 13.979 1.00 82.44 139 VAL A CA 1
ATOM 1067 C C . VAL A 1 139 ? 5.184 1.229 13.907 1.00 82.44 139 VAL A C 1
ATOM 1069 O O . VAL A 1 139 ? 4.202 0.587 13.527 1.00 82.44 139 VAL A O 1
ATOM 1072 N N . LEU A 1 140 ? 6.344 0.673 14.244 1.00 87.69 140 LEU A N 1
ATOM 1073 C CA . LEU A 1 140 ? 6.612 -0.761 14.289 1.00 87.69 140 LEU A CA 1
ATOM 1074 C C . LEU A 1 140 ? 6.954 -1.176 15.719 1.00 87.69 140 LEU A C 1
ATOM 1076 O O . LEU A 1 140 ? 7.477 -0.375 16.485 1.00 87.69 140 LEU A O 1
ATOM 1080 N N . PHE A 1 141 ? 6.688 -2.431 16.054 1.00 86.19 141 PHE A N 1
ATOM 1081 C CA . PHE A 1 141 ? 6.911 -2.994 17.378 1.00 86.19 141 PHE A CA 1
ATOM 1082 C C . PHE A 1 141 ? 7.820 -4.217 17.283 1.00 86.19 141 PHE A C 1
ATOM 1084 O O . PHE A 1 141 ? 7.732 -4.997 16.330 1.00 86.19 141 PHE A O 1
ATOM 1091 N N . ARG A 1 142 ? 8.687 -4.401 18.276 1.00 84.12 142 ARG A N 1
ATOM 1092 C CA . ARG A 1 142 ? 9.477 -5.627 18.450 1.00 84.12 142 ARG A CA 1
ATOM 1093 C C . ARG A 1 142 ? 9.548 -6.021 19.918 1.00 84.12 142 ARG A C 1
ATOM 1095 O O . ARG A 1 142 ? 9.372 -5.172 20.789 1.00 84.12 142 ARG A O 1
ATOM 1102 N N . ILE A 1 143 ? 9.839 -7.291 20.180 1.00 80.81 143 ILE A N 1
ATOM 1103 C CA . ILE A 1 143 ? 10.186 -7.737 21.531 1.00 80.81 143 ILE A CA 1
ATOM 1104 C C . ILE A 1 143 ? 11.566 -7.149 21.874 1.00 80.81 143 ILE A C 1
ATOM 1106 O O . ILE A 1 143 ? 12.460 -7.218 21.019 1.00 80.81 143 ILE A O 1
ATOM 1110 N N . PRO A 1 144 ? 11.756 -6.568 23.076 1.00 72.50 144 PRO A N 1
ATOM 1111 C CA . PRO A 1 144 ? 13.051 -6.077 23.515 1.00 72.50 144 PRO A CA 1
ATOM 1112 C C . PRO A 1 144 ? 14.051 -7.221 23.412 1.00 72.50 144 PRO A C 1
ATOM 1114 O O . PRO A 1 144 ? 13.915 -8.264 24.054 1.00 72.50 144 PRO A O 1
ATOM 1117 N N . SER A 1 145 ? 15.035 -7.064 22.535 1.00 58.25 145 SER A N 1
ATOM 1118 C CA . SER A 1 145 ? 16.132 -8.017 22.477 1.00 58.25 145 SER A CA 1
ATOM 1119 C C . SER A 1 145 ? 16.934 -7.785 23.745 1.00 58.25 145 SER A C 1
ATOM 1121 O O . SER A 1 145 ? 17.453 -6.687 23.914 1.00 58.25 145 SER A O 1
ATOM 1123 N N . ALA A 1 146 ? 17.002 -8.770 24.644 1.00 47.84 146 ALA A N 1
ATOM 1124 C CA . ALA A 1 146 ? 17.849 -8.669 25.824 1.00 47.84 146 ALA A CA 1
ATOM 1125 C C . ALA A 1 146 ? 19.264 -8.292 25.367 1.00 47.84 146 ALA A C 1
ATOM 1127 O O . ALA A 1 146 ? 19.964 -9.087 24.734 1.00 47.84 146 ALA A O 1
ATOM 1128 N N . THR A 1 147 ? 19.650 -7.044 25.622 1.00 40.41 147 THR A N 1
ATOM 1129 C CA . THR A 1 147 ? 20.997 -6.558 25.377 1.00 40.41 147 THR A CA 1
ATOM 1130 C C . THR A 1 147 ? 21.917 -7.423 26.222 1.00 40.41 147 THR A C 1
ATOM 1132 O O . THR A 1 147 ? 21.893 -7.362 27.450 1.00 40.41 147 THR A O 1
ATOM 1135 N N . ARG A 1 148 ? 22.686 -8.287 25.554 1.00 33.53 148 ARG A N 1
ATOM 1136 C CA . ARG A 1 148 ? 23.806 -9.016 26.148 1.00 33.53 148 ARG A CA 1
ATOM 1137 C C . ARG A 1 148 ? 24.650 -7.996 26.929 1.00 33.53 148 ARG A C 1
ATOM 1139 O O . ARG A 1 148 ? 25.023 -6.988 26.324 1.00 33.53 148 ARG A O 1
ATOM 1146 N N . PRO A 1 149 ? 24.922 -8.195 28.230 1.00 36.69 149 PRO A N 1
ATOM 1147 C CA . PRO A 1 149 ? 25.758 -7.261 28.969 1.00 36.69 149 PRO A CA 1
ATOM 1148 C C . PRO A 1 149 ? 27.141 -7.205 28.301 1.00 36.69 149 PRO A C 1
ATOM 1150 O O . PRO A 1 149 ? 27.631 -8.250 27.855 1.00 36.69 149 PRO A O 1
ATOM 1153 N N . PRO A 1 150 ? 27.757 -6.016 28.178 1.00 53.00 150 PRO A N 1
ATOM 1154 C CA . PRO A 1 150 ? 29.132 -5.922 27.717 1.00 53.00 150 PRO A CA 1
ATOM 1155 C C . PRO A 1 150 ? 30.034 -6.628 28.737 1.00 53.00 150 PRO A C 1
ATOM 1157 O O . PRO A 1 150 ? 30.017 -6.291 29.920 1.00 53.00 150 PRO A O 1
ATOM 1160 N N . THR A 1 151 ? 30.755 -7.648 28.274 1.00 50.22 151 THR A N 1
ATOM 1161 C CA . THR A 1 151 ? 31.953 -8.193 28.933 1.00 50.22 151 THR A CA 1
ATOM 1162 C C . THR A 1 151 ? 33.113 -7.228 28.806 1.00 50.22 151 THR A C 1
ATOM 1164 O O . THR A 1 151 ? 33.262 -6.688 27.683 1.00 50.22 151 THR A O 1
#

pLDDT: mean 73.91, std 15.59, range [33.53, 92.12]

Foldseek 3Di:
DDDPVVVVVVVVVVVVVVVVVVVVVVVVVVVVVVVVCVVVVVVVVVVCVVPPDPPCVVPPDDPDDDDDDDDDDDDDDPPQQDDPVNLCVVLVVPQPDWAALVNSCVVSVHPDSVSSVVSQVVCVVVVQWPWDDDPPRGTTIGGPDPPDDDD

Sequence (151 aa):
MKTPADAQALRAEFDRRAQAAAAEAKVYERLRDTVADIPRLGQLWDELVANPVDFAIVLPSDPTPRPPSATADPPMPPEQRPDTGTILALMGQAPQRLWSAEDVRVALGAASRRSVRQVLRDMAGQGLLEEIQRKARHVLFRIPSATRPPT

Secondary structure (DSSP, 8-state):
---HHHHHHHHHHHHHHHHHHHHHHHHHHHHHHHHHTHHHHHHHHHHHHHS---HHHHS----PPPPP--S--PPPPGGGSPPHHHHHHHHHTSTTS-EEHHHHHHHHT-S-HHHHHHHHHHHHHTTSSEEEEETTTEEEEE-----PPP-